Protein AF-A0A945DFR3-F1 (afdb_monomer)

Mean predicted aligned error: 7.98 Å

pLDDT: mean 86.23, std 15.95, range [37.22, 97.62]

Sequence (161 aa):
MIKLVPILLLSMISLFGISNNEYYIQYKGITLGKISDFSTIDKGYLIGKPVGGILGAFITFDNYIIHEAGKKPKIKGDNKEKKDKYLLLSLIRKIQKEQPKHTVFKKDNYEITIECKNSKCTYSRLNTKKQKTYTGYMNFKNNILDVMCDDESHICFKQVQ

Nearest PDB structures (foldseek):
  7znp-assembly1_A  TM=6.691E-01  e=4.775E-01  Alteromonas mediterranea
  1nkg-assembly1_A  TM=7.546E-01  e=1.560E+00  Aspergillus aculeatus
  3rpx-assembly1_A  TM=5.372E-01  e=1.560E+00  Homo sapiens
  4ipb-assembly2_B  TM=4.742E-01  e=4.807E+00  Bacteroides ovatus ATCC 8483
  3rpx-assembly1_B  TM=4.981E-01  e=3.793E+00  Homo sapiens

Radius of gyration: 19.85 Å; Cα contacts (8 Å, |Δi|>4): 293; chains: 1; bounding box: 38×76×51 Å

Solvent-accessible surface area (backbone atoms only — not comparable to full-atom values): 9316 Å² total; per-residue (Å²): 141,80,78,91,77,89,83,70,90,75,78,80,70,74,78,70,72,77,74,73,56,30,26,34,38,23,49,80,83,43,58,61,11,39,22,62,56,71,78,47,39,87,66,31,24,47,64,18,33,60,43,76,64,83,67,22,72,85,60,88,44,63,30,34,34,43,18,37,91,96,29,71,80,94,71,89,76,54,66,46,76,41,72,47,86,77,47,57,60,56,51,52,54,50,44,76,74,60,68,54,58,62,49,75,51,75,56,92,62,28,45,34,41,37,45,35,59,89,54,37,31,41,37,42,37,34,28,72,85,76,75,45,75,43,48,35,39,35,36,42,54,94,89,36,78,39,35,38,40,34,68,81,79,36,40,31,42,32,48,64,130

Secondary structure (DSSP, 8-state):
----------------------EEEEETTEEEEEES-SGGGGGTEEEEBPPSGGGTTT--SSEEEEE-TT------S-EEEEE-TT-HHHHHHHHHHH--SEEEEEETTEEEEEEEETTEEEEEEEETTTTEEEEEEEEEETTEEEEEEETTT-EEEEE--

Foldseek 3Di:
DDDDDDDDDDPPPPPPVPPQFKKFKDFLNQGQFIFSDLVCLVLFKTWGAADDDPSRPPHPWRIEMEGEVPSDDDDDTGYHYDYPPPCPSVVVVVCLVDVDCWDWDDDDQWIKIWHDDDQKIKMWIQRNVVRDIWIWMWGDDPSHTQKTATPVRRIMIHTDD

Structure (mmCIF, N/CA/C/O backbone):
data_AF-A0A945DFR3-F1
#
_entry.id   AF-A0A945DFR3-F1
#
loop_
_atom_site.group_PDB
_atom_site.id
_atom_site.type_symbol
_atom_site.label_atom_id
_atom_site.label_alt_id
_atom_site.label_comp_id
_atom_site.label_asym_id
_atom_site.label_entity_id
_atom_site.label_seq_id
_atom_site.pdbx_PDB_ins_code
_atom_site.Cartn_x
_atom_site.Cartn_y
_atom_site.Cartn_z
_atom_site.occupancy
_atom_site.B_iso_or_equiv
_atom_site.auth_seq_id
_atom_site.auth_comp_id
_atom_site.auth_asym_id
_atom_site.auth_atom_id
_atom_site.pdbx_PDB_model_num
ATOM 1 N N . MET A 1 1 ? 16.912 -58.036 28.443 1.00 46.94 1 MET A N 1
ATOM 2 C CA . MET A 1 1 ? 17.627 -57.262 27.403 1.00 46.94 1 MET A CA 1
ATOM 3 C C . MET A 1 1 ? 16.877 -57.399 26.090 1.00 46.94 1 MET A C 1
ATOM 5 O O . MET A 1 1 ? 17.042 -58.399 25.404 1.00 46.94 1 MET A O 1
ATOM 9 N N . ILE A 1 2 ? 15.991 -56.452 25.780 1.00 43.19 2 ILE A N 1
ATOM 10 C CA . ILE A 1 2 ? 15.197 -56.466 24.547 1.00 43.19 2 ILE A CA 1
ATOM 11 C C . ILE A 1 2 ? 15.394 -55.121 23.846 1.00 43.19 2 ILE A C 1
ATOM 13 O O . ILE A 1 2 ? 15.025 -54.075 24.364 1.00 43.19 2 ILE A O 1
ATOM 17 N N . LYS A 1 3 ? 16.090 -55.240 22.712 1.00 40.00 3 LYS A N 1
ATOM 18 C CA . LYS A 1 3 ? 16.171 -54.421 21.496 1.00 40.00 3 LYS A CA 1
ATOM 19 C C . LYS A 1 3 ? 15.709 -52.957 21.563 1.00 40.00 3 LYS A C 1
ATOM 21 O O . LYS A 1 3 ? 14.526 -52.663 21.691 1.00 40.00 3 LYS A O 1
ATOM 26 N N . LEU A 1 4 ? 16.679 -52.072 21.297 1.00 47.09 4 LEU A N 1
ATOM 27 C CA . LEU A 1 4 ? 16.475 -50.749 20.709 1.00 47.09 4 LEU A CA 1
ATOM 28 C C . LEU A 1 4 ? 15.483 -50.816 19.542 1.00 47.09 4 LEU A C 1
ATOM 30 O O . LEU A 1 4 ? 15.646 -51.621 18.624 1.00 47.09 4 LEU A O 1
ATOM 34 N N . VAL A 1 5 ? 14.526 -49.897 19.549 1.00 48.31 5 VAL A N 1
ATOM 35 C CA . VAL A 1 5 ? 13.718 -49.537 18.388 1.00 48.31 5 VAL A CA 1
ATOM 36 C C . VAL A 1 5 ? 13.954 -48.044 18.135 1.00 48.31 5 VAL A C 1
ATOM 38 O O . VAL A 1 5 ? 13.540 -47.229 18.959 1.00 48.31 5 VAL A O 1
ATOM 41 N N . PRO A 1 6 ? 14.633 -47.651 17.042 1.00 54.56 6 PRO A N 1
ATOM 42 C CA . PRO A 1 6 ? 14.715 -46.260 16.630 1.00 54.56 6 PRO A CA 1
ATOM 43 C C . PRO A 1 6 ? 13.503 -45.967 15.736 1.00 54.56 6 PRO A C 1
ATOM 45 O O . PRO A 1 6 ? 13.484 -46.348 14.568 1.00 54.56 6 PRO A O 1
ATOM 48 N N . ILE A 1 7 ? 12.463 -45.324 16.271 1.00 57.44 7 ILE A N 1
ATOM 49 C CA . ILE A 1 7 ? 11.348 -44.838 15.444 1.00 57.44 7 ILE A CA 1
ATOM 50 C C . ILE A 1 7 ? 11.607 -43.379 15.078 1.00 57.44 7 ILE A C 1
ATOM 52 O O . ILE A 1 7 ? 11.497 -42.476 15.899 1.00 57.44 7 ILE A O 1
ATOM 56 N N . LEU A 1 8 ? 12.009 -43.242 13.815 1.00 45.75 8 LEU A N 1
ATOM 57 C CA . LEU A 1 8 ? 11.744 -42.168 12.862 1.00 45.75 8 LEU A CA 1
ATOM 58 C C . LEU A 1 8 ? 11.608 -40.728 13.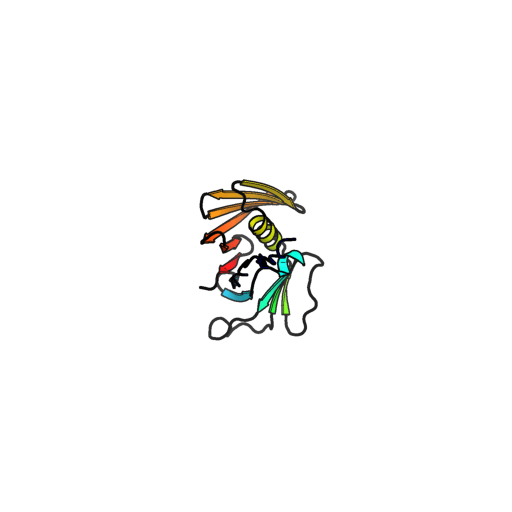385 1.00 45.75 8 LEU A C 1
ATOM 60 O O . LEU A 1 8 ? 10.606 -40.334 13.979 1.00 45.75 8 LEU A O 1
ATOM 64 N N . LEU A 1 9 ? 12.545 -39.900 12.910 1.00 47.78 9 LEU A N 1
ATOM 65 C CA . LEU A 1 9 ? 12.256 -38.554 12.419 1.00 47.78 9 LEU A CA 1
ATOM 66 C C . LEU A 1 9 ? 10.899 -38.518 11.691 1.00 47.78 9 LEU A C 1
ATOM 68 O O . LEU A 1 9 ? 10.757 -39.114 10.625 1.00 47.78 9 LEU A O 1
ATOM 72 N N . LEU A 1 10 ? 9.970 -37.697 12.174 1.00 42.41 10 LEU A N 1
ATOM 73 C CA . LEU A 1 10 ? 9.158 -36.886 11.276 1.00 42.41 10 LEU A CA 1
ATOM 74 C C . LEU A 1 10 ? 9.434 -35.430 11.625 1.00 42.41 10 LEU A C 1
ATOM 76 O O . LEU A 1 10 ? 8.870 -34.842 12.545 1.00 42.41 10 LEU A O 1
ATOM 80 N N . SER A 1 11 ? 10.374 -34.870 10.877 1.00 41.19 11 SER A N 1
ATOM 81 C CA . SER A 1 11 ? 10.503 -33.443 10.674 1.00 41.19 11 SER A CA 1
ATOM 82 C C . SER A 1 11 ? 9.132 -32.866 10.311 1.00 41.19 11 SER A C 1
ATOM 84 O O . SER A 1 11 ? 8.703 -32.958 9.159 1.00 41.19 11 SER A O 1
ATOM 86 N N . MET A 1 12 ? 8.454 -32.231 11.268 1.00 40.84 12 MET A N 1
ATOM 87 C CA . MET A 1 12 ? 7.493 -31.179 10.951 1.00 40.84 12 MET A CA 1
ATOM 88 C C . MET A 1 12 ? 8.285 -29.989 10.401 1.00 40.84 12 MET A C 1
ATOM 90 O O . MET A 1 12 ? 8.453 -28.961 11.050 1.00 40.84 12 MET A O 1
ATOM 94 N N . ILE A 1 13 ? 8.805 -30.149 9.182 1.00 49.50 13 ILE A N 1
ATOM 95 C CA . ILE A 1 13 ? 8.963 -29.022 8.279 1.00 49.50 13 ILE A CA 1
ATOM 96 C C . ILE A 1 13 ? 7.527 -28.599 8.033 1.00 49.50 13 ILE A C 1
ATOM 98 O O . ILE A 1 13 ? 6.789 -29.232 7.279 1.00 49.50 13 ILE A O 1
ATOM 102 N N . SER A 1 14 ? 7.101 -27.587 8.775 1.00 41.09 14 SER A N 1
ATOM 103 C CA . SER A 1 14 ? 5.923 -26.825 8.444 1.00 41.09 14 SER A CA 1
ATOM 104 C C . SER A 1 14 ? 6.117 -26.337 7.013 1.00 41.09 14 SER A C 1
ATOM 106 O O . SER A 1 14 ? 6.815 -25.363 6.740 1.00 41.09 14 SER A O 1
ATOM 108 N N . LEU A 1 15 ? 5.504 -27.066 6.082 1.00 40.53 15 LEU A N 1
ATOM 109 C CA . LEU A 1 15 ? 5.148 -26.605 4.753 1.00 40.53 15 LEU A CA 1
ATOM 110 C C . LEU A 1 15 ? 4.143 -25.457 4.927 1.00 40.53 15 LEU A C 1
ATOM 112 O O . LEU A 1 15 ? 2.983 -25.551 4.537 1.00 40.53 15 LEU A O 1
ATOM 116 N N . PHE A 1 16 ? 4.580 -24.347 5.523 1.00 42.19 16 PHE A N 1
ATOM 117 C CA . PHE A 1 16 ? 4.054 -23.053 5.147 1.00 42.19 16 PHE A CA 1
ATOM 118 C C . PHE A 1 16 ? 4.538 -22.864 3.720 1.00 42.19 16 PHE A C 1
ATOM 120 O O . PHE A 1 16 ? 5.637 -22.369 3.477 1.00 42.19 16 PHE A O 1
ATOM 127 N N . GLY A 1 17 ? 3.741 -23.362 2.773 1.00 37.22 17 GLY A N 1
ATOM 128 C CA . GLY A 1 17 ? 3.846 -22.945 1.393 1.00 37.22 17 GLY A CA 1
ATOM 129 C C . GLY A 1 17 ? 3.802 -21.427 1.412 1.00 37.22 17 GLY A C 1
ATOM 130 O O . GLY A 1 17 ? 2.756 -20.837 1.675 1.00 37.22 17 GLY A O 1
ATOM 131 N N . ILE A 1 18 ? 4.962 -20.804 1.218 1.00 45.44 18 ILE A N 1
ATOM 132 C CA . ILE A 1 18 ? 5.067 -19.386 0.925 1.00 45.44 18 ILE A CA 1
ATOM 133 C C . ILE A 1 18 ? 4.393 -19.261 -0.435 1.00 45.44 18 ILE A C 1
ATOM 135 O O . ILE A 1 18 ? 5.012 -19.462 -1.477 1.00 45.44 18 ILE A O 1
ATOM 139 N N . SER A 1 19 ? 3.077 -19.057 -0.434 1.00 51.34 19 SER A N 1
ATOM 140 C CA . SER A 1 19 ? 2.365 -18.668 -1.636 1.00 51.34 19 SER A CA 1
ATOM 141 C C . SER A 1 19 ? 2.954 -17.317 -2.023 1.00 51.34 19 SER A C 1
ATOM 143 O O . SER A 1 19 ? 2.674 -16.311 -1.361 1.00 51.34 19 SER A O 1
ATOM 145 N N . ASN A 1 20 ? 3.822 -17.311 -3.034 1.00 65.62 20 ASN A N 1
ATOM 146 C CA . ASN A 1 20 ? 4.321 -16.098 -3.667 1.00 65.62 20 ASN A CA 1
ATOM 147 C C . ASN A 1 20 ? 3.139 -15.447 -4.386 1.00 65.62 20 ASN A C 1
ATOM 149 O O . ASN A 1 20 ? 2.915 -15.654 -5.575 1.00 65.62 20 ASN A O 1
ATOM 153 N N . ASN A 1 21 ? 2.324 -14.730 -3.618 1.00 84.75 21 ASN A N 1
ATOM 154 C CA . ASN A 1 21 ? 1.239 -13.935 -4.150 1.00 84.75 21 ASN A CA 1
ATOM 155 C C . ASN A 1 21 ? 1.884 -12.668 -4.686 1.00 84.75 21 ASN A C 1
ATOM 157 O O . ASN A 1 21 ? 2.291 -11.800 -3.918 1.00 84.75 21 ASN A O 1
ATOM 161 N N . GLU A 1 22 ? 2.028 -12.599 -5.998 1.00 93.44 22 GLU A N 1
ATOM 162 C CA . GLU A 1 22 ? 2.501 -11.392 -6.648 1.00 93.44 22 GLU A CA 1
ATOM 163 C C . GLU A 1 22 ? 1.348 -10.391 -6.748 1.00 93.44 22 GLU A C 1
ATOM 165 O O . GLU A 1 22 ? 0.182 -10.778 -6.850 1.00 93.44 22 GLU A O 1
ATOM 170 N N . TYR A 1 23 ? 1.656 -9.095 -6.755 1.00 95.56 23 TYR A N 1
ATOM 171 C CA . TYR A 1 23 ? 0.641 -8.055 -6.916 1.00 95.56 23 TYR A CA 1
ATOM 172 C C . TYR A 1 23 ? 1.095 -6.966 -7.874 1.00 95.56 23 TYR A C 1
ATOM 174 O O . TYR A 1 23 ? 2.263 -6.592 -7.909 1.00 95.56 23 TYR A O 1
ATOM 182 N N . TYR A 1 24 ? 0.155 -6.373 -8.594 1.00 96.00 24 TYR A N 1
ATOM 183 C CA . TYR A 1 24 ? 0.355 -5.106 -9.273 1.00 96.00 24 TYR A CA 1
ATOM 184 C C . TYR A 1 24 ? 0.169 -3.937 -8.310 1.00 96.00 24 TYR A C 1
ATOM 186 O O . TYR A 1 24 ? -0.835 -3.867 -7.603 1.00 96.00 24 TYR A O 1
ATOM 194 N N . ILE A 1 25 ? 1.099 -2.983 -8.346 1.00 95.81 25 ILE A N 1
ATOM 195 C CA . ILE A 1 25 ? 0.887 -1.629 -7.835 1.00 95.81 25 ILE A CA 1
ATOM 196 C C . ILE A 1 25 ? 0.272 -0.816 -8.971 1.00 95.81 25 ILE A C 1
ATOM 198 O O . ILE A 1 25 ? 0.894 -0.640 -10.018 1.00 95.81 25 ILE A O 1
ATOM 202 N N . GLN A 1 26 ? -0.934 -0.300 -8.765 1.00 95.38 26 GLN A N 1
ATOM 203 C CA . GLN A 1 26 ? -1.626 0.556 -9.722 1.00 95.38 26 GLN A CA 1
ATOM 204 C C . GLN A 1 26 ? -1.800 1.961 -9.160 1.00 95.38 26 GLN A C 1
ATOM 206 O O . GLN A 1 26 ? -2.084 2.120 -7.978 1.00 95.38 26 GLN A O 1
ATOM 211 N N . TYR A 1 27 ? -1.690 2.975 -10.014 1.00 93.44 27 TYR A N 1
ATOM 212 C CA . TYR A 1 27 ? -2.065 4.350 -9.701 1.00 93.44 27 TYR A CA 1
ATOM 213 C C . TYR A 1 27 ? -3.075 4.840 -10.729 1.00 93.44 27 TYR A C 1
ATOM 215 O O . TYR A 1 27 ? -2.781 4.850 -11.923 1.00 93.44 27 TYR A O 1
ATOM 223 N N . LYS A 1 28 ? -4.274 5.226 -10.274 1.00 92.81 28 LYS A N 1
ATOM 224 C CA . LYS A 1 28 ? -5.389 5.623 -11.159 1.00 92.81 28 LYS A CA 1
ATOM 225 C C . LYS A 1 28 ? -5.652 4.605 -12.286 1.00 92.81 28 LYS A C 1
ATOM 227 O O . LYS A 1 28 ? -5.904 4.975 -13.426 1.00 92.81 28 LYS A O 1
ATOM 232 N N . GLY A 1 29 ? -5.544 3.314 -11.968 1.00 89.75 29 GLY A N 1
ATOM 233 C CA . GLY A 1 29 ? -5.737 2.211 -12.918 1.00 89.75 29 GLY A CA 1
ATOM 234 C C . GLY A 1 29 ? -4.523 1.861 -13.787 1.00 89.75 29 GLY A C 1
ATOM 235 O O . GLY A 1 29 ? -4.529 0.804 -14.408 1.00 89.75 29 GLY A O 1
ATOM 236 N N . ILE A 1 30 ? -3.463 2.673 -13.793 1.00 90.25 30 ILE A N 1
ATOM 237 C CA . ILE A 1 30 ? -2.230 2.390 -14.540 1.00 90.25 30 ILE A CA 1
ATOM 238 C C . ILE A 1 30 ? -1.318 1.512 -13.686 1.00 90.25 30 ILE A C 1
ATOM 240 O O . ILE A 1 30 ? -0.991 1.882 -12.557 1.00 90.25 30 ILE A O 1
ATOM 244 N N . THR A 1 31 ? -0.882 0.370 -14.216 1.00 93.94 31 THR A N 1
ATOM 245 C CA . THR A 1 31 ? 0.092 -0.501 -13.545 1.00 93.94 31 THR A CA 1
ATOM 246 C C . THR A 1 31 ? 1.470 0.155 -13.546 1.00 93.94 31 THR A C 1
ATOM 248 O O . THR A 1 31 ? 2.059 0.391 -14.593 1.00 93.94 31 THR A O 1
ATOM 251 N N . LEU A 1 32 ? 1.986 0.445 -12.353 1.00 93.00 32 LEU A N 1
ATOM 252 C CA . LEU A 1 32 ? 3.305 1.045 -12.145 1.00 93.00 32 LEU A CA 1
ATOM 253 C C . LEU A 1 32 ? 4.394 0.000 -11.919 1.00 93.00 32 LEU A C 1
ATOM 255 O O . LEU A 1 32 ? 5.571 0.278 -12.118 1.00 93.00 32 LEU A O 1
ATOM 259 N N . GLY A 1 33 ? 4.010 -1.192 -11.475 1.00 94.00 33 GLY A N 1
ATOM 260 C CA . GLY A 1 33 ? 4.938 -2.289 -11.279 1.00 94.00 33 GLY A CA 1
ATOM 261 C C . GLY A 1 33 ? 4.289 -3.497 -10.625 1.00 94.00 33 GLY A C 1
ATOM 262 O O . GLY A 1 33 ? 3.113 -3.479 -10.266 1.00 94.00 33 GLY A O 1
ATOM 263 N N . LYS A 1 34 ? 5.088 -4.543 -10.469 1.00 95.06 34 LYS A N 1
ATOM 264 C CA . LYS A 1 34 ? 4.762 -5.829 -9.876 1.00 95.06 34 LYS A CA 1
ATOM 265 C C . LYS A 1 34 ? 5.618 -6.034 -8.629 1.00 95.06 34 LYS A C 1
ATOM 267 O O . LYS A 1 34 ? 6.842 -5.923 -8.695 1.00 95.06 34 LYS A O 1
ATOM 272 N N . ILE A 1 35 ? 4.980 -6.300 -7.498 1.00 94.62 35 ILE A N 1
ATOM 273 C CA . ILE A 1 35 ? 5.621 -6.730 -6.254 1.00 94.62 35 ILE A CA 1
ATOM 274 C C . ILE A 1 35 ? 5.556 -8.254 -6.179 1.00 94.62 35 ILE A C 1
ATOM 276 O O . ILE A 1 35 ? 4.527 -8.843 -6.504 1.00 94.62 35 ILE A O 1
ATOM 280 N N . SER A 1 36 ? 6.652 -8.893 -5.773 1.00 90.31 36 SER A N 1
ATOM 281 C CA . SER A 1 36 ? 6.695 -10.353 -5.622 1.00 90.31 36 SER A CA 1
ATOM 282 C C . SER A 1 36 ? 5.901 -10.831 -4.407 1.00 90.31 36 SER A C 1
ATOM 284 O O . SER A 1 36 ? 5.286 -11.887 -4.454 1.00 90.31 36 SER A O 1
ATOM 286 N N . ASP A 1 37 ? 5.917 -10.036 -3.336 1.00 88.81 37 ASP A N 1
ATOM 287 C CA . ASP A 1 37 ? 5.181 -10.242 -2.094 1.00 88.81 37 ASP A CA 1
ATOM 288 C C . ASP A 1 37 ? 5.178 -8.932 -1.270 1.00 88.81 37 ASP A C 1
ATOM 290 O O . ASP A 1 37 ? 5.623 -7.877 -1.735 1.00 88.81 37 ASP A O 1
ATOM 294 N N . PHE A 1 38 ? 4.685 -8.998 -0.030 1.00 92.12 38 PHE A N 1
ATOM 295 C CA . PHE A 1 38 ? 4.680 -7.882 0.922 1.00 92.12 38 PHE A CA 1
ATOM 296 C C . PHE A 1 38 ? 5.800 -7.947 1.982 1.00 92.12 38 PHE A C 1
ATOM 298 O O . PHE A 1 38 ? 5.770 -7.201 2.960 1.00 92.12 38 PHE A O 1
ATOM 305 N N . SER A 1 39 ? 6.813 -8.801 1.810 1.00 90.19 39 SER A N 1
ATOM 306 C CA . SER A 1 39 ? 7.850 -9.081 2.822 1.00 90.19 39 SER A CA 1
ATOM 307 C C . SER A 1 39 ? 8.679 -7.858 3.227 1.00 90.19 39 SER A C 1
ATOM 309 O O . SER A 1 39 ? 9.169 -7.762 4.353 1.00 90.19 39 SER A O 1
ATOM 311 N N . THR A 1 40 ? 8.844 -6.882 2.332 1.00 92.81 40 THR A N 1
ATOM 312 C CA . THR A 1 40 ? 9.631 -5.681 2.627 1.00 92.81 40 THR A CA 1
ATOM 313 C C . THR A 1 40 ? 8.870 -4.656 3.462 1.00 92.81 40 THR A C 1
ATOM 315 O O . THR A 1 40 ? 9.497 -3.725 3.978 1.00 92.81 40 THR A O 1
ATOM 318 N N . ILE A 1 41 ? 7.552 -4.826 3.655 1.00 93.12 41 ILE A N 1
ATOM 319 C CA . ILE A 1 41 ? 6.740 -3.894 4.442 1.00 93.12 41 ILE A CA 1
ATOM 320 C C . ILE A 1 41 ? 7.315 -3.733 5.839 1.00 93.12 41 ILE A C 1
ATOM 322 O O . ILE A 1 41 ? 7.372 -2.607 6.317 1.00 93.12 41 ILE A O 1
ATOM 326 N N . ASP A 1 42 ? 7.805 -4.791 6.485 1.00 90.31 42 ASP A N 1
ATOM 327 C CA . ASP A 1 42 ? 8.384 -4.711 7.836 1.00 90.31 42 ASP A CA 1
ATOM 328 C C . ASP A 1 42 ? 9.662 -3.869 7.909 1.00 90.31 42 ASP A C 1
ATOM 330 O O . ASP A 1 42 ? 9.982 -3.301 8.952 1.00 90.31 42 ASP A O 1
ATOM 334 N N . LYS A 1 43 ? 10.344 -3.687 6.775 1.00 94.31 43 LYS A N 1
ATOM 335 C CA . LYS A 1 43 ? 11.480 -2.764 6.634 1.00 94.31 43 LYS A CA 1
ATOM 336 C C . LYS A 1 43 ? 11.037 -1.322 6.350 1.00 94.31 43 LYS A C 1
ATOM 338 O O . LYS A 1 43 ? 11.874 -0.422 6.307 1.00 94.31 43 LYS A O 1
AT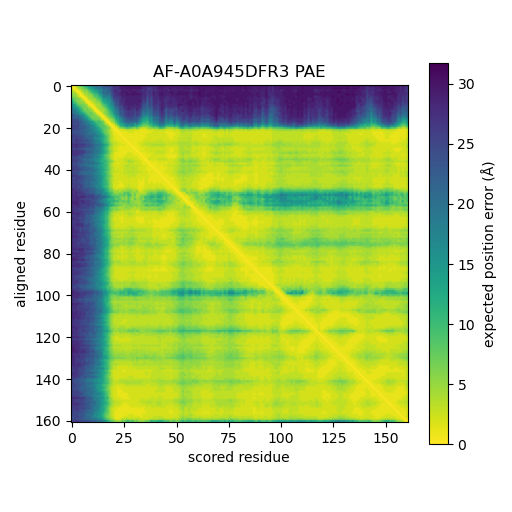OM 343 N N . GLY A 1 44 ? 9.734 -1.096 6.184 1.00 94.88 44 GLY A N 1
ATOM 344 C CA . GLY A 1 44 ? 9.118 0.206 5.941 1.00 94.88 44 GLY A CA 1
ATOM 345 C C . GLY A 1 44 ? 9.064 0.607 4.469 1.00 94.88 44 GLY A C 1
ATOM 346 O O . GLY A 1 44 ? 8.964 1.799 4.187 1.00 94.88 44 GLY A O 1
ATOM 347 N N . TYR A 1 45 ? 9.150 -0.336 3.524 1.00 96.44 45 TYR A N 1
ATOM 348 C CA . TYR A 1 45 ? 9.043 -0.031 2.093 1.00 96.44 45 TYR A CA 1
ATOM 349 C C . TYR A 1 45 ? 8.456 -1.183 1.262 1.00 96.44 45 TYR A C 1
ATOM 351 O O . TYR A 1 45 ? 8.412 -2.327 1.700 1.00 96.44 45 TYR A O 1
ATOM 359 N N . LEU A 1 46 ? 8.035 -0.886 0.034 1.00 96.25 46 LEU A N 1
ATOM 360 C CA . LEU A 1 46 ? 7.651 -1.831 -1.017 1.00 96.25 46 LEU A CA 1
ATOM 361 C C . LEU A 1 46 ? 8.324 -1.450 -2.329 1.00 96.25 46 LEU A C 1
ATOM 363 O O . LEU A 1 46 ? 8.447 -0.263 -2.629 1.00 96.25 46 LEU A O 1
ATOM 367 N N . ILE A 1 47 ? 8.727 -2.455 -3.107 1.00 95.38 47 ILE A N 1
ATOM 368 C CA . ILE A 1 47 ? 9.413 -2.282 -4.393 1.00 95.38 47 ILE A CA 1
ATOM 369 C C . ILE A 1 47 ? 8.615 -2.996 -5.481 1.00 95.38 47 ILE A C 1
ATOM 371 O O . ILE A 1 47 ? 8.627 -4.223 -5.552 1.00 95.38 47 ILE A O 1
ATOM 375 N N . GLY A 1 48 ? 7.945 -2.232 -6.339 1.00 95.31 48 GLY A N 1
ATOM 376 C CA . GLY A 1 48 ? 7.340 -2.739 -7.564 1.00 95.31 48 GLY A CA 1
ATOM 377 C C . GLY A 1 48 ? 8.327 -2.665 -8.723 1.00 95.31 48 GLY A C 1
ATOM 378 O O . GLY A 1 48 ? 8.815 -1.585 -9.044 1.00 95.31 48 GLY A O 1
ATOM 379 N N . LYS A 1 49 ? 8.601 -3.794 -9.372 1.00 94.19 49 LYS A N 1
ATOM 380 C CA . LYS A 1 49 ? 9.404 -3.844 -10.600 1.00 94.19 49 LYS A CA 1
ATOM 381 C C . LYS A 1 49 ? 8.531 -3.589 -11.829 1.00 94.19 49 LYS A C 1
ATOM 383 O O . LYS A 1 49 ? 7.370 -3.994 -11.809 1.00 94.19 49 LYS A O 1
ATOM 388 N N . PRO A 1 50 ? 9.038 -2.975 -12.903 1.00 90.69 50 PRO A N 1
ATOM 389 C CA . PRO A 1 50 ? 8.302 -2.825 -14.148 1.00 90.69 50 PRO A CA 1
ATOM 390 C C . PRO A 1 50 ? 7.718 -4.153 -14.630 1.00 90.69 50 PRO A C 1
ATOM 392 O O . PRO A 1 50 ? 8.337 -5.213 -14.528 1.00 90.69 50 PRO A O 1
ATOM 395 N N . VAL A 1 51 ? 6.496 -4.084 -15.141 1.00 87.94 51 VAL A N 1
ATOM 396 C CA . VAL A 1 51 ? 5.837 -5.205 -15.811 1.00 87.94 51 VAL A CA 1
ATOM 397 C C . VAL A 1 51 ? 6.300 -5.266 -17.263 1.00 87.94 51 VAL A C 1
ATOM 399 O O . VAL A 1 51 ? 6.482 -4.234 -17.892 1.00 87.94 51 VAL A O 1
ATOM 402 N N . GLY A 1 52 ? 6.505 -6.463 -17.809 1.00 80.38 52 GLY A N 1
ATOM 403 C CA . GLY A 1 52 ? 6.842 -6.618 -19.226 1.00 80.38 52 GLY A CA 1
ATOM 404 C C . GLY A 1 52 ? 5.661 -6.317 -20.159 1.00 80.38 52 GLY A C 1
ATOM 405 O O . GLY A 1 52 ? 4.503 -6.261 -19.737 1.00 80.38 52 GLY A O 1
ATOM 406 N N . GLY A 1 53 ? 5.955 -6.175 -21.452 1.00 79.12 53 GLY A N 1
ATOM 407 C CA . GLY A 1 53 ? 4.946 -6.009 -22.501 1.00 79.12 53 GLY A CA 1
ATOM 408 C C . GLY A 1 53 ? 4.225 -4.657 -22.466 1.00 79.12 53 GLY A C 1
ATOM 409 O O . GLY A 1 53 ? 4.749 -3.662 -21.968 1.00 79.12 53 GLY A O 1
ATOM 410 N N . ILE A 1 54 ? 3.001 -4.616 -23.004 1.00 76.06 54 ILE A N 1
ATOM 411 C CA . ILE A 1 54 ? 2.236 -3.368 -23.175 1.00 76.06 54 ILE A CA 1
ATOM 412 C C . ILE A 1 54 ? 1.919 -2.660 -21.850 1.00 76.06 54 ILE A C 1
ATOM 414 O O . ILE A 1 54 ? 1.824 -1.437 -21.811 1.00 76.06 54 ILE A O 1
ATOM 418 N N . LEU A 1 55 ? 1.816 -3.417 -20.752 1.00 72.38 55 LEU A N 1
ATOM 419 C CA . LEU A 1 55 ? 1.540 -2.875 -19.420 1.00 72.38 55 LEU A CA 1
ATOM 420 C C . LEU A 1 55 ? 2.704 -2.043 -18.862 1.00 72.38 55 LEU A C 1
ATOM 422 O O . LEU A 1 55 ? 2.475 -1.218 -17.983 1.00 72.38 55 LEU A O 1
ATOM 426 N N . GLY A 1 56 ? 3.928 -2.251 -19.356 1.00 74.44 56 GLY A N 1
ATOM 427 C CA . GLY A 1 56 ? 5.118 -1.504 -18.940 1.00 74.44 56 GLY A CA 1
ATOM 428 C C . GLY A 1 56 ? 5.730 -0.624 -20.018 1.00 74.44 56 GLY A C 1
ATOM 429 O O . GLY A 1 56 ? 6.737 0.019 -19.748 1.00 74.44 56 GLY A O 1
ATOM 430 N N . ALA A 1 57 ? 5.136 -0.548 -21.212 1.00 78.06 57 ALA A N 1
ATOM 431 C CA . ALA A 1 57 ? 5.704 0.184 -22.348 1.00 78.06 57 ALA A CA 1
ATOM 432 C C . ALA A 1 57 ? 5.946 1.685 -22.075 1.00 78.06 57 ALA A C 1
ATOM 434 O O . ALA A 1 57 ? 6.756 2.311 -22.749 1.00 78.06 57 ALA A O 1
ATOM 435 N N . PHE A 1 58 ? 5.270 2.255 -21.073 1.00 80.75 58 PHE A N 1
ATOM 436 C CA . PHE A 1 58 ? 5.387 3.665 -20.677 1.00 80.75 58 PHE A CA 1
ATOM 437 C C . PHE A 1 58 ? 6.127 3.870 -19.347 1.00 80.75 58 PHE A C 1
ATOM 439 O O . PHE A 1 58 ? 6.157 4.980 -18.814 1.00 80.75 58 PHE A O 1
ATOM 446 N N . ILE A 1 59 ? 6.695 2.805 -18.779 1.00 85.81 59 ILE A N 1
ATOM 447 C CA . ILE A 1 59 ? 7.417 2.843 -17.511 1.00 85.81 59 ILE A CA 1
ATOM 448 C C . ILE A 1 59 ? 8.911 2.979 -17.803 1.00 85.81 59 ILE A C 1
ATOM 450 O O . ILE A 1 59 ? 9.539 2.054 -18.301 1.00 85.81 59 ILE A O 1
ATOM 454 N N . THR A 1 60 ? 9.477 4.145 -17.491 1.00 88.12 60 THR A N 1
ATOM 455 C CA . THR A 1 60 ? 10.891 4.464 -17.767 1.00 88.12 60 THR A CA 1
ATOM 456 C C . THR A 1 60 ? 11.826 4.207 -16.588 1.00 88.12 60 THR A C 1
ATOM 458 O O . THR A 1 60 ? 13.030 4.369 -16.730 1.00 88.12 60 THR A O 1
ATOM 461 N N . PHE A 1 61 ? 11.281 3.868 -15.421 1.00 91.62 61 PHE A N 1
ATOM 462 C CA . PHE A 1 61 ? 12.040 3.669 -14.189 1.00 91.62 61 PHE A CA 1
ATOM 463 C C . PHE A 1 61 ? 12.282 2.180 -13.927 1.00 91.62 61 PHE A C 1
ATOM 465 O O . PHE A 1 61 ? 11.439 1.343 -14.238 1.00 91.62 61 PHE A O 1
ATOM 472 N N . ASP A 1 62 ? 13.392 1.863 -13.271 1.00 91.94 62 ASP A N 1
ATOM 473 C CA . ASP A 1 62 ? 13.798 0.509 -12.891 1.00 91.94 62 ASP A CA 1
ATOM 474 C C . ASP A 1 62 ? 12.956 -0.054 -11.745 1.00 91.94 62 ASP A C 1
ATOM 476 O O . ASP A 1 62 ? 12.734 -1.261 -11.668 1.00 91.94 62 ASP A O 1
ATOM 480 N N . ASN A 1 63 ? 12.497 0.803 -10.825 1.00 94.75 63 ASN A N 1
ATOM 481 C CA . ASN A 1 63 ? 11.614 0.405 -9.729 1.00 94.75 63 ASN A CA 1
ATOM 482 C C . ASN A 1 63 ? 10.646 1.525 -9.334 1.00 94.75 63 ASN A C 1
ATOM 484 O O . ASN A 1 63 ? 11.003 2.704 -9.320 1.00 94.75 63 ASN A O 1
ATOM 488 N N . TYR A 1 64 ? 9.443 1.137 -8.914 1.00 95.62 64 TYR A N 1
ATOM 489 C CA . TYR A 1 64 ? 8.509 1.983 -8.182 1.00 95.62 64 TYR A CA 1
ATOM 490 C C . TYR A 1 64 ? 8.570 1.664 -6.687 1.00 95.62 64 TYR A C 1
ATOM 492 O O . TYR A 1 64 ? 8.255 0.550 -6.271 1.00 95.62 64 TYR A O 1
ATOM 500 N N . ILE A 1 65 ? 8.956 2.633 -5.862 1.00 96.12 65 ILE A N 1
ATOM 501 C CA . ILE A 1 65 ? 9.224 2.423 -4.438 1.00 96.12 65 ILE A CA 1
ATOM 502 C C . ILE A 1 65 ? 8.234 3.220 -3.595 1.00 96.12 65 ILE A C 1
ATOM 504 O O . ILE A 1 65 ? 8.249 4.451 -3.610 1.00 96.12 65 ILE A O 1
ATOM 508 N N . ILE A 1 66 ? 7.422 2.527 -2.795 1.00 96.94 66 ILE A N 1
ATOM 509 C CA . ILE A 1 66 ? 6.607 3.146 -1.741 1.00 96.94 66 ILE A CA 1
ATOM 510 C C . ILE A 1 66 ? 7.353 2.986 -0.418 1.00 96.94 66 ILE A C 1
ATOM 512 O O . ILE A 1 66 ? 7.757 1.875 -0.094 1.00 96.94 66 ILE A O 1
ATOM 516 N N . HIS A 1 67 ? 7.549 4.052 0.360 1.00 97.12 67 HIS A N 1
ATOM 517 C CA . HIS A 1 67 ? 8.318 3.953 1.609 1.00 97.12 67 HIS A CA 1
ATOM 518 C C . HIS A 1 67 ? 7.807 4.854 2.740 1.00 97.12 67 HIS A C 1
ATOM 520 O O . HIS A 1 67 ? 7.375 5.988 2.520 1.00 97.12 67 HIS A O 1
ATOM 526 N N . GLU A 1 68 ? 7.921 4.379 3.980 1.00 95.56 68 GLU A N 1
ATOM 527 C CA . GLU A 1 68 ? 7.702 5.172 5.189 1.00 95.56 68 GLU A CA 1
ATOM 528 C C . GLU A 1 68 ? 8.755 6.297 5.306 1.00 95.56 68 GLU A C 1
ATOM 530 O O . GLU A 1 68 ? 9.818 6.297 4.664 1.00 95.56 68 GLU A O 1
ATOM 535 N N . ALA A 1 69 ? 8.466 7.304 6.135 1.00 92.31 69 ALA A N 1
ATOM 536 C CA . ALA A 1 69 ? 9.402 8.392 6.402 1.00 92.31 69 ALA A CA 1
ATOM 537 C C . ALA A 1 69 ? 10.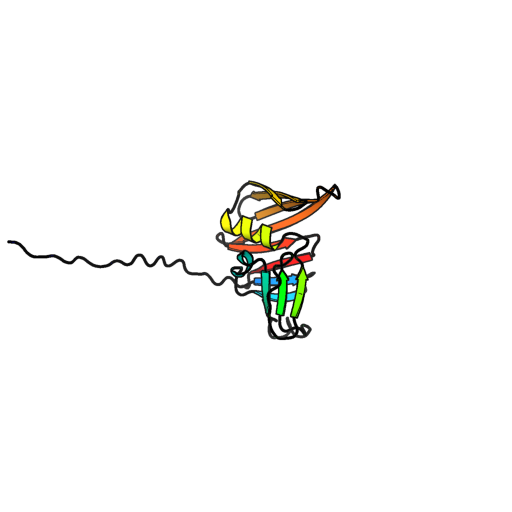723 7.848 6.981 1.00 92.31 69 ALA A C 1
ATOM 539 O O . ALA A 1 69 ? 10.715 7.116 7.964 1.00 92.31 69 ALA A O 1
ATOM 540 N N . GLY A 1 70 ? 11.858 8.196 6.366 1.00 92.88 70 GLY A N 1
ATOM 541 C CA . GLY A 1 70 ? 13.180 7.736 6.813 1.00 92.88 70 GLY A CA 1
ATOM 542 C C . GLY A 1 70 ? 13.496 6.262 6.521 1.00 92.88 70 GLY A C 1
ATOM 543 O O . GLY A 1 70 ? 14.561 5.793 6.905 1.00 92.88 70 GLY A O 1
ATOM 544 N N . LYS A 1 71 ? 12.613 5.529 5.827 1.00 95.38 71 LYS A N 1
ATOM 545 C CA . LYS A 1 71 ? 12.780 4.099 5.493 1.00 95.38 71 LYS A CA 1
ATOM 546 C C . LYS A 1 71 ? 13.043 3.842 4.007 1.00 95.38 71 LYS A C 1
ATOM 548 O O . LYS A 1 71 ? 12.838 2.739 3.513 1.00 95.38 71 LYS A O 1
ATOM 553 N N . LYS A 1 72 ? 13.495 4.867 3.279 1.00 93.56 72 LYS A N 1
ATOM 554 C CA . LYS A 1 72 ? 13.851 4.753 1.861 1.00 93.56 72 LYS A CA 1
ATOM 555 C C . LYS A 1 72 ? 15.003 3.742 1.687 1.00 93.56 72 LYS A C 1
ATOM 557 O O . LYS A 1 72 ? 16.067 3.958 2.274 1.00 93.56 72 LYS A O 1
ATOM 562 N N . PRO A 1 73 ? 14.839 2.679 0.881 1.00 93.94 73 PRO A N 1
ATOM 563 C CA . PRO A 1 73 ? 15.927 1.757 0.583 1.00 93.94 73 PRO A CA 1
ATOM 564 C C . PRO A 1 73 ? 16.949 2.394 -0.372 1.00 93.94 73 PRO A C 1
ATOM 566 O O . PRO A 1 73 ? 16.609 3.242 -1.196 1.00 93.94 73 PRO A O 1
ATOM 569 N N . LYS A 1 74 ? 18.212 1.965 -0.279 1.00 92.75 74 LYS A N 1
ATOM 570 C CA . LYS A 1 74 ? 19.259 2.324 -1.246 1.00 92.75 74 LYS A CA 1
ATOM 571 C C . LYS A 1 74 ? 19.279 1.277 -2.359 1.00 92.75 74 LYS A C 1
ATOM 573 O O . LYS A 1 74 ? 19.775 0.174 -2.145 1.00 92.75 74 LYS A O 1
ATOM 578 N N . ILE A 1 75 ? 18.734 1.620 -3.520 1.00 92.31 75 ILE A N 1
ATOM 579 C CA . ILE A 1 75 ? 18.681 0.759 -4.709 1.00 92.31 75 ILE A CA 1
ATOM 580 C C . ILE A 1 75 ? 19.382 1.501 -5.848 1.00 92.31 75 ILE A C 1
ATOM 582 O O . ILE A 1 75 ? 19.249 2.718 -5.964 1.00 92.31 75 ILE A O 1
ATOM 586 N N . LYS A 1 76 ? 20.186 0.789 -6.643 1.00 91.88 76 LYS A N 1
ATOM 587 C CA . LYS A 1 76 ? 20.833 1.358 -7.836 1.00 91.88 76 LYS A CA 1
ATOM 588 C C . LYS A 1 76 ? 19.803 1.535 -8.962 1.00 91.88 76 LYS A C 1
ATOM 590 O O . LYS A 1 76 ? 18.774 0.867 -8.944 1.00 91.88 76 LYS A O 1
ATOM 595 N N . GLY A 1 77 ? 20.102 2.397 -9.931 1.00 92.38 77 GLY A N 1
ATOM 596 C CA . GLY A 1 77 ? 19.242 2.628 -11.096 1.00 92.38 77 GLY A CA 1
ATOM 597 C C . GLY A 1 77 ? 18.306 3.830 -10.958 1.00 92.38 77 GLY A C 1
ATOM 598 O O . GLY A 1 77 ? 18.342 4.544 -9.949 1.00 92.38 77 GLY A O 1
ATOM 599 N N . ASP A 1 78 ? 17.492 4.054 -11.986 1.00 93.31 78 ASP A N 1
ATOM 600 C CA . ASP A 1 78 ? 16.482 5.112 -12.014 1.00 93.31 78 ASP A CA 1
ATOM 601 C C . ASP A 1 78 ? 15.228 4.651 -11.267 1.00 93.31 78 ASP A C 1
ATOM 603 O O . ASP A 1 78 ? 14.486 3.786 -11.721 1.00 93.31 78 ASP A O 1
ATOM 607 N N . ASN A 1 79 ? 14.991 5.197 -10.077 1.00 95.19 79 ASN A N 1
ATOM 608 C CA . ASN A 1 79 ? 13.928 4.733 -9.193 1.00 95.19 79 ASN A CA 1
ATOM 609 C C . ASN A 1 79 ? 12.860 5.811 -9.012 1.00 95.19 79 ASN A C 1
ATOM 611 O O . ASN A 1 79 ? 13.139 6.928 -8.570 1.00 95.19 79 ASN A O 1
ATOM 615 N N . LYS A 1 80 ? 11.596 5.454 -9.263 1.00 94.69 80 LYS A N 1
ATOM 616 C CA . LYS A 1 80 ? 10.457 6.316 -8.959 1.00 94.69 80 LYS A CA 1
ATOM 617 C C . LYS A 1 80 ? 10.008 6.099 -7.525 1.00 94.69 80 LYS A C 1
ATOM 619 O O . LYS A 1 80 ? 9.500 5.044 -7.164 1.00 94.69 80 LYS A O 1
ATOM 624 N N . GLU A 1 81 ? 10.130 7.133 -6.708 1.00 94.38 81 GLU A N 1
ATOM 625 C CA . GLU A 1 81 ? 9.859 7.040 -5.274 1.00 94.38 81 GLU A CA 1
ATOM 626 C C . GLU A 1 81 ? 8.574 7.764 -4.874 1.00 94.38 81 GLU A C 1
ATOM 628 O O . GLU A 1 81 ? 8.260 8.857 -5.360 1.00 94.38 81 GLU A O 1
ATOM 633 N N . LYS A 1 82 ? 7.842 7.176 -3.927 1.00 94.81 82 LYS A N 1
ATOM 634 C CA . LYS A 1 82 ? 6.678 7.782 -3.290 1.00 94.81 82 LYS A CA 1
ATOM 635 C C . LYS A 1 82 ? 6.696 7.532 -1.787 1.00 94.81 82 LYS A C 1
ATOM 637 O O . LYS A 1 82 ? 6.583 6.409 -1.306 1.00 94.81 82 LYS A O 1
ATOM 642 N N . LYS A 1 83 ? 6.753 8.620 -1.022 1.00 95.81 83 LYS A N 1
ATOM 643 C CA . LYS A 1 83 ? 6.563 8.566 0.429 1.00 95.81 83 LYS A CA 1
ATOM 644 C C . LYS A 1 83 ? 5.135 8.119 0.758 1.00 95.81 83 LYS A C 1
ATOM 646 O O . LYS A 1 83 ? 4.175 8.701 0.243 1.00 95.81 83 LYS A O 1
ATOM 651 N N . ASP A 1 84 ? 4.999 7.164 1.669 1.00 94.19 84 ASP A N 1
ATOM 652 C CA . ASP A 1 84 ? 3.726 6.645 2.165 1.00 94.19 84 ASP A CA 1
ATOM 653 C C . ASP A 1 84 ? 3.057 7.628 3.139 1.00 94.19 84 ASP A C 1
ATOM 655 O O . ASP A 1 84 ? 3.036 7.453 4.355 1.00 94.19 84 ASP A O 1
ATOM 659 N N . LYS A 1 85 ? 2.529 8.729 2.597 1.00 91.00 85 LYS A N 1
ATOM 660 C CA . LYS A 1 85 ? 1.805 9.751 3.376 1.00 91.00 85 LYS A CA 1
ATOM 661 C C . LYS A 1 85 ? 0.449 9.261 3.897 1.00 91.00 85 LYS A C 1
ATOM 663 O O . LYS A 1 85 ? -0.143 9.923 4.749 1.00 91.00 85 LYS A O 1
ATOM 668 N N . TYR A 1 86 ? -0.033 8.147 3.353 1.00 89.62 86 TYR A N 1
ATOM 669 C CA . TYR A 1 86 ? -1.363 7.602 3.583 1.00 89.62 86 TYR A CA 1
ATOM 670 C C . TYR A 1 86 ? -1.313 6.282 4.353 1.00 89.62 86 TYR A C 1
ATOM 672 O O . TYR A 1 86 ? -2.324 5.612 4.452 1.00 89.62 86 TYR A O 1
ATOM 680 N N . LEU A 1 87 ? -0.177 5.910 4.948 1.00 92.50 87 LEU A N 1
ATOM 681 C CA . LEU A 1 87 ? -0.066 4.733 5.815 1.00 92.50 87 LEU A CA 1
ATOM 682 C C . LEU A 1 87 ? -0.515 3.416 5.150 1.00 92.50 87 LEU A C 1
ATOM 684 O O . LEU A 1 87 ? -0.960 2.497 5.842 1.00 92.50 87 LEU A O 1
ATOM 688 N N . LEU A 1 88 ? -0.394 3.306 3.824 1.00 94.44 88 LEU A N 1
ATOM 689 C CA . LEU A 1 88 ? -0.772 2.113 3.065 1.00 94.44 88 LEU A CA 1
ATOM 690 C C . LEU A 1 88 ? 0.005 0.890 3.554 1.00 94.44 88 LEU A C 1
ATOM 692 O O . LEU A 1 88 ? -0.578 -0.161 3.805 1.00 94.44 88 LEU A O 1
ATOM 696 N N . LEU A 1 89 ? 1.312 1.049 3.783 1.00 94.62 89 LEU A N 1
ATOM 697 C CA . LEU A 1 89 ? 2.175 -0.037 4.252 1.00 94.62 89 LEU A CA 1
ATOM 698 C C . LEU A 1 89 ? 1.766 -0.509 5.651 1.00 94.62 89 LEU A C 1
ATOM 700 O O . LEU A 1 89 ? 1.810 -1.695 5.964 1.00 94.62 89 LEU A O 1
ATOM 704 N N . SER A 1 90 ? 1.321 0.425 6.491 1.00 91.38 90 SER A N 1
ATOM 705 C CA . SER A 1 90 ? 0.886 0.125 7.859 1.00 91.38 90 SER A CA 1
ATOM 706 C C . SER A 1 90 ? -0.432 -0.630 7.884 1.00 91.38 90 SER A C 1
ATOM 708 O O . SER A 1 90 ? -0.589 -1.554 8.677 1.00 91.38 90 SER A O 1
ATOM 710 N N . LEU A 1 91 ? -1.363 -0.235 7.014 1.00 92.00 91 LEU A N 1
ATOM 711 C CA . LEU A 1 91 ? -2.645 -0.905 6.846 1.00 92.00 91 LEU A CA 1
ATOM 712 C C . LEU A 1 91 ? -2.455 -2.351 6.388 1.00 92.00 91 LEU A C 1
ATOM 714 O O . LEU A 1 91 ? -2.990 -3.257 7.024 1.00 92.00 91 LEU A O 1
ATOM 718 N N . ILE A 1 92 ? -1.642 -2.570 5.348 1.00 92.00 92 ILE A N 1
ATOM 719 C CA . ILE A 1 92 ? -1.346 -3.918 4.847 1.00 92.00 92 ILE A CA 1
ATOM 720 C C . ILE A 1 92 ? -0.704 -4.758 5.953 1.00 92.00 92 ILE A C 1
ATOM 722 O O . ILE A 1 92 ? -1.202 -5.842 6.246 1.00 92.00 92 ILE A O 1
ATOM 726 N N . ARG A 1 93 ? 0.324 -4.235 6.644 1.00 89.38 93 ARG A N 1
ATOM 727 C CA . ARG A 1 93 ? 0.981 -4.943 7.760 1.00 89.38 93 ARG A CA 1
ATOM 728 C C . ARG A 1 93 ? -0.021 -5.375 8.832 1.00 89.38 93 ARG A C 1
ATOM 730 O O . ARG A 1 93 ? 0.006 -6.515 9.288 1.00 89.38 93 ARG A O 1
ATOM 737 N N . LYS A 1 94 ? -0.896 -4.454 9.250 1.00 89.06 94 LYS A N 1
ATOM 738 C CA . LYS A 1 94 ? -1.887 -4.688 10.310 1.00 89.06 94 LYS A CA 1
ATOM 739 C C . LYS A 1 94 ? -2.845 -5.813 9.926 1.00 89.06 94 LYS A C 1
ATOM 741 O O . LYS A 1 94 ? -3.073 -6.730 10.706 1.00 89.06 94 LYS A O 1
ATOM 746 N N . ILE A 1 95 ? -3.361 -5.760 8.706 1.00 85.50 95 ILE A N 1
ATOM 747 C CA . ILE A 1 95 ? -4.352 -6.709 8.205 1.00 85.50 95 ILE A CA 1
ATOM 748 C C . ILE A 1 95 ? -3.746 -8.083 7.933 1.00 85.50 95 ILE A C 1
ATOM 750 O O . ILE A 1 95 ? -4.364 -9.085 8.281 1.00 85.50 95 ILE A O 1
ATOM 754 N N . GLN A 1 96 ? -2.534 -8.145 7.377 1.00 81.88 96 GLN A N 1
ATOM 755 C CA . GLN A 1 96 ? -1.838 -9.415 7.165 1.00 81.88 96 GLN A CA 1
ATOM 756 C C . GLN A 1 96 ? -1.550 -10.144 8.477 1.00 81.88 96 GLN A C 1
ATOM 758 O O . GLN A 1 96 ? -1.599 -11.369 8.516 1.00 81.88 96 GLN A O 1
ATOM 763 N N . LYS A 1 97 ? -1.264 -9.398 9.549 1.00 80.81 97 LYS A N 1
ATOM 764 C CA . LYS A 1 97 ? -0.951 -9.974 10.856 1.00 80.81 97 LYS A CA 1
ATOM 765 C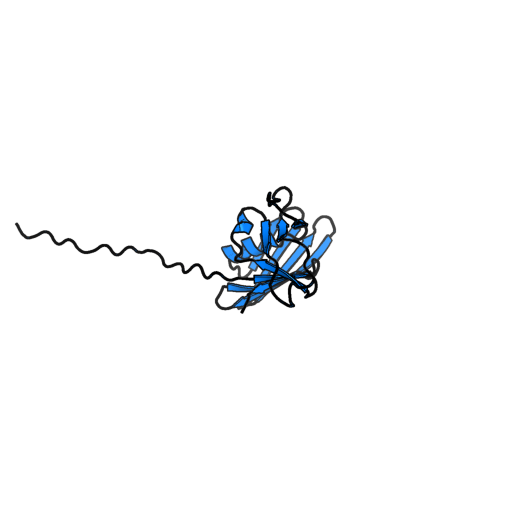 C . LYS A 1 97 ? -2.192 -10.419 11.631 1.00 80.81 97 LYS A C 1
ATOM 767 O O . LYS A 1 97 ? -2.131 -11.428 12.324 1.00 80.81 97 LYS A O 1
ATOM 772 N N . GLU A 1 98 ? -3.274 -9.645 11.576 1.00 81.38 98 GLU A N 1
ATOM 773 C CA . GLU A 1 98 ? -4.382 -9.791 12.532 1.00 81.38 98 GLU A CA 1
ATOM 774 C C . GLU A 1 98 ? -5.703 -10.257 11.912 1.00 81.38 98 GLU A C 1
ATOM 776 O O . GLU A 1 98 ? -6.539 -10.769 12.649 1.00 81.38 98 GLU A O 1
ATOM 781 N N . GLN A 1 99 ? -5.915 -10.070 10.601 1.00 75.00 99 GLN A N 1
ATOM 782 C CA . GLN A 1 99 ? -7.197 -10.310 9.911 1.00 75.00 99 GLN A CA 1
ATOM 783 C C . GLN A 1 99 ? -8.438 -9.927 10.756 1.00 75.00 99 GLN A C 1
ATOM 785 O O . GLN A 1 99 ? -9.310 -10.760 11.022 1.00 75.00 99 GLN A O 1
ATOM 790 N N . PRO A 1 100 ? -8.516 -8.676 11.248 1.00 76.38 100 PRO A N 1
ATOM 791 C CA . PRO A 1 100 ? -9.479 -8.308 12.278 1.00 76.38 100 PRO A CA 1
ATOM 792 C C . PRO A 1 100 ? -10.902 -8.240 11.718 1.00 76.38 100 PRO A C 1
ATOM 794 O O . PRO A 1 100 ? -11.109 -7.715 10.634 1.00 76.38 100 PRO A O 1
ATOM 797 N N . LYS A 1 101 ? -11.914 -8.659 12.490 1.00 86.38 101 LYS A N 1
ATOM 798 C CA . LYS A 1 101 ? -13.324 -8.322 12.184 1.00 86.38 101 LYS A CA 1
ATOM 799 C C . LYS A 1 101 ? -13.588 -6.823 12.340 1.00 86.38 101 LYS A C 1
ATOM 801 O O . LYS A 1 101 ? -14.300 -6.223 11.546 1.00 86.38 101 LYS A O 1
ATOM 806 N N . HIS A 1 102 ? -13.008 -6.231 13.377 1.00 92.06 102 HIS A N 1
ATOM 807 C CA . HIS A 1 102 ? -13.031 -4.802 13.645 1.00 92.06 102 HIS A CA 1
ATOM 808 C C . HIS A 1 102 ? -11.746 -4.431 14.386 1.00 92.06 102 HIS A C 1
ATOM 810 O O . HIS A 1 102 ? -11.326 -5.158 15.289 1.00 92.06 102 HIS A O 1
ATOM 816 N N . THR A 1 103 ? -11.109 -3.322 14.023 1.00 92.69 103 THR A N 1
ATOM 817 C CA . THR A 1 103 ? -10.000 -2.768 14.806 1.00 92.69 103 THR A CA 1
ATOM 818 C C . THR A 1 103 ? -9.954 -1.255 14.683 1.00 92.69 103 THR A C 1
ATOM 820 O O . THR A 1 103 ? -10.189 -0.705 13.607 1.00 92.69 103 THR A O 1
ATOM 823 N N . VAL A 1 104 ? -9.611 -0.598 15.788 1.00 93.69 104 VAL A N 1
ATOM 824 C CA . VAL A 1 104 ? -9.299 0.828 15.829 1.00 93.69 104 VAL A CA 1
ATOM 825 C C . VAL A 1 104 ? -7.884 0.977 16.355 1.00 93.69 104 VAL A C 1
ATOM 827 O O . VAL A 1 104 ? -7.525 0.391 17.377 1.00 93.69 104 VAL A O 1
ATOM 830 N N . PHE A 1 105 ? -7.060 1.753 15.663 1.00 93.56 105 PHE A N 1
ATOM 831 C CA . PHE A 1 105 ? -5.714 2.057 16.126 1.00 93.56 105 PHE A CA 1
ATOM 832 C C . PHE A 1 105 ? -5.266 3.441 15.680 1.00 93.56 105 PHE A C 1
ATOM 834 O O . PHE A 1 105 ? -5.758 4.007 14.705 1.00 93.56 105 PHE A O 1
ATOM 841 N N . LYS A 1 106 ? -4.293 3.987 16.406 1.00 93.50 106 LYS A N 1
ATOM 842 C CA . LYS A 1 106 ? -3.695 5.287 16.111 1.00 93.50 106 LYS A CA 1
ATOM 843 C C . LYS A 1 106 ? -2.299 5.093 15.538 1.00 93.50 106 LYS A C 1
ATOM 845 O O . LYS A 1 106 ? -1.529 4.275 16.041 1.00 93.50 106 LYS A O 1
ATOM 850 N N . LYS A 1 107 ? -1.965 5.849 14.494 1.00 91.12 107 LYS A N 1
ATOM 851 C CA . LYS A 1 107 ? -0.600 5.954 13.964 1.00 91.12 107 LYS A CA 1
ATOM 852 C C . LYS A 1 107 ? -0.359 7.371 13.464 1.00 91.12 107 LYS A C 1
ATOM 854 O O . LYS A 1 107 ? -1.150 7.907 12.691 1.00 91.12 107 LYS A O 1
ATOM 859 N N . ASP A 1 108 ? 0.746 7.967 13.894 1.00 89.94 108 ASP A N 1
ATOM 860 C CA . ASP A 1 108 ? 1.071 9.369 13.632 1.00 89.94 108 ASP A CA 1
ATOM 861 C C . ASP A 1 108 ? -0.108 10.299 13.996 1.00 89.94 108 ASP A C 1
ATOM 863 O O . ASP A 1 108 ? -0.602 10.268 15.118 1.00 89.94 108 ASP A O 1
ATOM 867 N N . ASN A 1 109 ? -0.585 11.113 13.048 1.00 92.88 109 ASN A N 1
ATOM 868 C CA . ASN A 1 109 ? -1.730 12.015 13.233 1.00 92.88 109 ASN A CA 1
ATOM 869 C C . ASN A 1 109 ? -3.038 11.407 12.711 1.00 92.88 109 ASN A C 1
ATOM 871 O O . ASN A 1 109 ? -3.905 12.138 12.231 1.00 92.88 109 ASN A O 1
ATOM 875 N N . TYR A 1 110 ? -3.141 10.079 12.711 1.00 94.94 110 TYR A N 1
ATOM 876 C CA . TYR A 1 110 ? -4.295 9.372 12.186 1.00 94.94 110 TYR A CA 1
ATOM 877 C C . TYR A 1 110 ? -4.901 8.426 13.214 1.00 94.94 110 TYR A C 1
ATOM 879 O O . TYR A 1 110 ? -4.189 7.665 13.870 1.00 94.94 110 TYR A O 1
ATOM 887 N N . GLU A 1 111 ? -6.226 8.446 13.292 1.00 96.31 111 GLU A N 1
ATOM 888 C CA . GLU A 1 111 ? -7.029 7.372 13.866 1.00 96.31 111 GLU A CA 1
ATOM 889 C C . GLU A 1 111 ? -7.598 6.544 12.715 1.00 96.31 111 GLU A C 1
ATOM 891 O O . GLU A 1 111 ? -8.124 7.094 11.747 1.00 96.31 111 GLU A O 1
ATOM 896 N N . ILE A 1 112 ? -7.404 5.232 12.772 1.00 95.75 112 ILE A N 1
ATOM 897 C CA . ILE A 1 112 ? -7.748 4.299 11.706 1.00 95.75 112 ILE A CA 1
ATOM 898 C C . ILE A 1 112 ? -8.740 3.295 12.259 1.00 95.75 112 ILE A C 1
ATOM 900 O O . ILE A 1 112 ? -8.441 2.631 13.250 1.00 95.75 112 ILE A O 1
ATOM 904 N N . THR A 1 113 ? -9.857 3.138 11.562 1.00 95.94 113 THR A N 1
ATOM 905 C CA . THR A 1 113 ? -10.868 2.121 11.836 1.00 95.94 113 THR A CA 1
ATOM 906 C C . THR A 1 113 ? -10.936 1.180 10.648 1.00 95.94 113 THR A C 1
ATOM 908 O O . THR A 1 113 ? -11.040 1.630 9.510 1.00 95.94 113 THR A O 1
ATOM 911 N N . ILE A 1 114 ? -10.860 -0.122 10.899 1.00 95.62 114 ILE A N 1
ATOM 912 C CA . ILE A 1 114 ? -11.020 -1.170 9.890 1.00 95.62 114 ILE A CA 1
ATOM 913 C C . ILE A 1 114 ? -12.215 -2.019 10.301 1.00 95.62 114 ILE A C 1
ATOM 915 O O . ILE A 1 114 ? -12.289 -2.470 11.444 1.00 95.62 114 ILE A O 1
ATOM 919 N N . GLU A 1 115 ? -13.115 -2.265 9.359 1.00 95.00 115 GLU A N 1
ATOM 920 C CA . GLU A 1 115 ? -14.288 -3.113 9.532 1.00 95.00 115 GLU A CA 1
ATOM 921 C C . GLU A 1 115 ? -14.304 -4.177 8.447 1.00 95.00 115 GLU A C 1
ATOM 923 O O . GLU A 1 115 ? -14.298 -3.864 7.259 1.00 95.00 115 GLU A O 1
ATOM 928 N N . CYS A 1 116 ? -14.336 -5.442 8.849 1.00 91.94 116 CYS A N 1
ATOM 929 C CA . CYS A 1 116 ? -14.330 -6.577 7.945 1.00 91.94 116 CYS A CA 1
ATOM 930 C C . CYS A 1 116 ? -15.598 -7.407 8.116 1.00 91.94 116 CYS A C 1
ATOM 932 O O . CYS A 1 116 ? -15.931 -7.880 9.205 1.00 91.94 116 CYS A O 1
ATOM 934 N N . LYS A 1 117 ? -16.284 -7.638 6.998 1.00 91.62 117 LYS A N 1
ATOM 935 C CA . LYS A 1 117 ? -17.437 -8.526 6.899 1.00 91.62 117 LYS A CA 1
ATOM 936 C C . LYS A 1 117 ? -17.187 -9.527 5.780 1.00 91.62 117 LYS A C 1
ATOM 938 O O . LYS A 1 117 ? -17.076 -9.158 4.610 1.00 91.62 117 LYS A O 1
ATOM 943 N N . ASN A 1 118 ? -17.150 -10.809 6.140 1.00 88.00 118 ASN A N 1
ATOM 944 C CA . ASN A 1 118 ? -16.760 -11.895 5.240 1.00 88.00 118 ASN A CA 1
ATOM 945 C C . ASN A 1 118 ? -15.370 -11.610 4.633 1.00 88.00 118 ASN A C 1
ATOM 947 O O . ASN A 1 118 ? -14.440 -11.249 5.345 1.00 88.00 118 ASN A O 1
ATOM 951 N N . SER A 1 119 ? -15.248 -11.726 3.314 1.00 88.88 119 SER A N 1
ATOM 952 C CA . SER A 1 119 ? -14.035 -11.483 2.532 1.00 88.88 119 SER A CA 1
ATOM 953 C C . SER A 1 119 ? -13.776 -10.013 2.182 1.00 88.88 119 SER A C 1
ATOM 955 O O . SER A 1 119 ? -12.960 -9.743 1.305 1.00 88.88 119 SER A O 1
ATOM 957 N N . LYS A 1 120 ? -14.494 -9.057 2.780 1.00 93.31 120 LYS A N 1
ATOM 958 C CA . LYS A 1 120 ? -14.384 -7.631 2.445 1.00 93.31 120 LYS A CA 1
ATOM 959 C C . LYS A 1 120 ? -14.112 -6.813 3.693 1.00 93.31 120 LYS A C 1
ATOM 961 O O . LYS A 1 120 ? -14.822 -6.957 4.684 1.00 93.31 120 LYS A O 1
ATOM 966 N N . CYS A 1 121 ? -13.133 -5.926 3.611 1.00 94.38 121 CYS A N 1
ATOM 967 C CA . CYS A 1 121 ? -12.823 -4.945 4.632 1.00 94.38 121 CYS A CA 1
ATOM 968 C C . CYS A 1 121 ? -12.951 -3.541 4.058 1.00 94.38 121 CYS A C 1
ATOM 970 O O . CYS A 1 121 ? -12.458 -3.265 2.967 1.00 94.38 121 CYS A O 1
ATOM 972 N N . THR A 1 122 ? -13.558 -2.636 4.803 1.00 96.44 122 THR A N 1
ATOM 973 C CA . THR A 1 122 ? -13.447 -1.198 4.574 1.00 96.44 122 THR A CA 1
ATOM 974 C C . THR A 1 122 ? -12.574 -0.605 5.664 1.00 96.44 122 THR A C 1
ATOM 976 O O . THR A 1 122 ? -12.456 -1.152 6.763 1.00 96.44 122 THR A O 1
ATOM 979 N N . TYR A 1 123 ? -11.924 0.510 5.362 1.00 95.69 123 TYR A N 1
ATOM 980 C CA . TYR A 1 123 ? -11.259 1.288 6.389 1.00 95.69 123 TYR A CA 1
ATOM 981 C C . TYR A 1 123 ? -11.563 2.766 6.235 1.00 95.69 123 TYR A C 1
ATOM 983 O O . TYR A 1 123 ? -11.731 3.284 5.129 1.00 95.69 123 TYR A O 1
ATOM 991 N N . SER A 1 124 ? -11.587 3.447 7.370 1.00 96.50 124 SER A N 1
ATOM 992 C CA . SER A 1 124 ? -11.573 4.894 7.459 1.00 96.50 124 SER A CA 1
ATOM 993 C C . SER A 1 124 ? -10.326 5.330 8.213 1.00 96.50 124 SER A C 1
ATOM 995 O O . SER A 1 124 ? -9.804 4.636 9.086 1.00 96.50 124 SER A O 1
ATOM 997 N N . ARG A 1 125 ? -9.791 6.479 7.824 1.00 95.75 125 ARG A N 1
ATOM 998 C CA . ARG A 1 125 ? -8.582 7.049 8.397 1.00 95.75 125 ARG A CA 1
ATOM 999 C C . ARG A 1 125 ? -8.800 8.539 8.600 1.00 95.75 125 ARG A C 1
ATOM 1001 O O . ARG A 1 125 ? -8.734 9.318 7.648 1.00 95.75 125 ARG A O 1
ATOM 1008 N N . LEU A 1 126 ? -9.074 8.925 9.840 1.00 96.12 126 LEU A N 1
ATOM 1009 C CA . LEU A 1 126 ? -9.282 10.305 10.260 1.00 96.12 126 LEU A CA 1
ATOM 1010 C C . LEU A 1 126 ? -7.935 10.969 10.528 1.00 96.12 126 LEU A C 1
ATOM 1012 O O . LEU A 1 126 ? -7.202 10.552 11.421 1.00 96.12 126 LEU A O 1
ATOM 1016 N N . ASN A 1 127 ? -7.608 12.024 9.785 1.00 95.56 127 ASN A N 1
ATOM 1017 C CA . ASN A 1 127 ? -6.494 12.898 10.128 1.00 95.56 127 ASN A CA 1
ATOM 1018 C C . ASN A 1 127 ? -6.903 13.813 11.28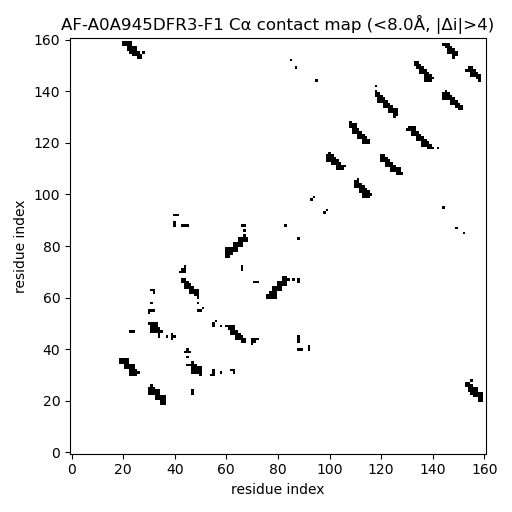0 1.00 95.56 127 ASN A C 1
ATOM 1020 O O . ASN A 1 127 ? -7.635 14.776 11.067 1.00 95.56 127 ASN A O 1
ATOM 1024 N N . THR A 1 128 ? -6.391 13.556 12.477 1.00 93.94 128 THR A N 1
ATOM 1025 C CA . THR A 1 128 ? -6.788 14.274 13.696 1.00 93.94 128 THR A CA 1
ATOM 1026 C C . THR A 1 128 ? -6.366 15.744 13.695 1.00 93.94 128 THR A C 1
ATOM 1028 O O . THR A 1 128 ? -6.979 16.557 14.377 1.00 93.94 128 THR A O 1
ATOM 1031 N N . LYS A 1 129 ? -5.355 16.121 12.898 1.00 93.38 129 LYS A N 1
ATOM 1032 C CA . LYS A 1 129 ? -4.930 17.524 12.742 1.00 93.38 129 LYS A CA 1
ATOM 1033 C C . LYS A 1 129 ? -5.802 18.301 11.764 1.00 93.38 129 LYS A C 1
ATOM 1035 O O . LYS A 1 129 ? -6.052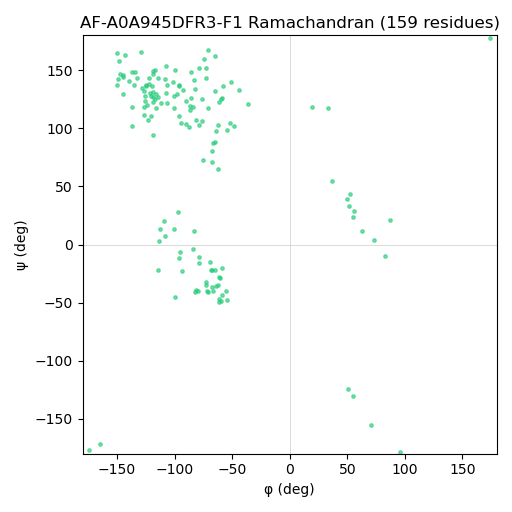 19.479 11.975 1.00 93.38 129 LYS A O 1
ATOM 1040 N N . LYS A 1 130 ? -6.209 17.661 10.666 1.00 94.31 130 LYS A N 1
ATOM 1041 C CA . LYS A 1 130 ? -6.983 18.300 9.588 1.00 94.31 130 LYS A CA 1
ATOM 1042 C C . LYS A 1 130 ? -8.488 18.089 9.712 1.00 94.31 130 LYS A C 1
ATOM 1044 O O . LYS A 1 130 ? -9.226 18.690 8.944 1.00 94.31 130 LYS A O 1
ATOM 1049 N N . GLN A 1 131 ? -8.917 17.192 10.598 1.00 93.94 131 GLN A N 1
ATOM 1050 C CA . GLN A 1 131 ? -10.297 16.720 10.711 1.00 93.94 131 GLN A CA 1
ATOM 1051 C C . GLN A 1 131 ? -10.875 16.231 9.367 1.00 93.94 131 GLN A C 1
ATOM 1053 O O . GLN A 1 131 ? -12.059 16.384 9.090 1.00 93.94 131 GLN A O 1
ATOM 1058 N N . LYS A 1 132 ? -10.022 15.647 8.508 1.00 94.56 132 LYS A N 1
ATOM 1059 C CA . LYS A 1 132 ? -10.420 15.054 7.220 1.00 94.56 132 LYS A CA 1
ATOM 1060 C C . LYS A 1 132 ? -10.347 13.534 7.312 1.00 94.56 132 LYS A C 1
ATOM 1062 O O . LYS A 1 132 ? -9.316 12.994 7.720 1.00 94.56 132 LYS A O 1
ATOM 1067 N N . THR A 1 133 ? -11.415 12.871 6.885 1.00 95.00 133 THR A N 1
ATOM 1068 C CA . THR A 1 133 ? -11.496 11.411 6.796 1.00 95.00 133 THR A CA 1
ATOM 1069 C C . THR A 1 133 ? -11.163 10.949 5.386 1.00 95.00 133 THR A C 1
ATOM 1071 O O . THR A 1 133 ? -11.613 11.534 4.403 1.00 95.00 133 THR A O 1
ATOM 1074 N N . TYR A 1 134 ? -10.369 9.891 5.305 1.00 95.44 134 TYR A N 1
ATOM 1075 C CA . TYR A 1 134 ? -10.023 9.196 4.072 1.00 95.44 134 TYR A CA 1
ATOM 1076 C C . TYR A 1 134 ? -10.508 7.755 4.155 1.00 95.44 134 TYR A C 1
ATOM 1078 O O . TYR A 1 134 ? -10.518 7.184 5.246 1.00 95.44 134 TYR A O 1
ATOM 1086 N N . THR A 1 135 ? -10.867 7.162 3.024 1.00 97.06 135 THR A N 1
ATOM 1087 C CA . THR A 1 135 ? -11.422 5.809 2.974 1.00 97.06 135 THR A CA 1
ATOM 1088 C C . THR A 1 135 ? -10.702 4.934 1.962 1.00 97.06 135 THR A C 1
ATOM 1090 O O . THR A 1 135 ? -9.913 5.396 1.132 1.00 97.06 135 THR A O 1
ATOM 1093 N N . GLY A 1 136 ? -10.960 3.642 2.083 1.00 97.38 136 GLY A N 1
ATOM 1094 C CA . GLY A 1 136 ? -10.572 2.646 1.109 1.00 97.38 136 GLY A CA 1
ATOM 1095 C C . GLY A 1 136 ? -11.143 1.290 1.484 1.00 97.38 136 GLY A C 1
ATOM 1096 O O . GLY A 1 136 ? -11.889 1.142 2.460 1.00 97.38 136 GLY A O 1
ATOM 1097 N N . TYR A 1 137 ? -10.788 0.288 0.694 1.00 96.50 137 TYR A N 1
ATOM 1098 C CA . TYR A 1 137 ? -11.285 -1.066 0.876 1.00 96.50 137 TYR A CA 1
ATOM 1099 C C . TYR A 1 137 ? -10.222 -2.106 0.561 1.00 96.50 137 TYR A C 1
ATOM 1101 O O . TYR A 1 137 ? -9.220 -1.834 -0.105 1.00 96.50 137 TYR A O 1
ATOM 1109 N N . MET A 1 138 ? -10.478 -3.319 1.039 1.00 95.19 138 MET A N 1
ATOM 1110 C CA . MET A 1 138 ? -9.700 -4.511 0.758 1.00 95.19 138 MET A CA 1
ATOM 1111 C C . MET A 1 138 ? -10.618 -5.711 0.557 1.00 95.19 138 MET A C 1
ATOM 1113 O O . MET A 1 138 ? -11.587 -5.872 1.296 1.00 95.19 138 MET A O 1
ATOM 1117 N N . ASN A 1 139 ? -10.300 -6.574 -0.402 1.00 94.38 139 ASN A N 1
ATOM 1118 C CA . ASN A 1 139 ? -10.955 -7.867 -0.571 1.00 94.38 139 ASN A CA 1
ATOM 1119 C C . ASN A 1 139 ? -9.944 -8.991 -0.371 1.00 94.38 139 ASN A C 1
ATOM 1121 O O . ASN A 1 139 ? -8.766 -8.839 -0.695 1.00 94.38 139 ASN A O 1
ATOM 1125 N N . PHE A 1 140 ? -10.432 -10.127 0.116 1.00 91.19 140 PHE A N 1
ATOM 1126 C CA . PHE A 1 140 ? -9.636 -11.315 0.386 1.00 91.19 140 PHE A CA 1
ATOM 1127 C C . PHE A 1 140 ? -10.204 -12.520 -0.350 1.00 91.19 140 PHE A C 1
ATOM 1129 O O . PHE A 1 140 ? -11.409 -12.768 -0.321 1.00 91.19 140 PHE A O 1
ATOM 1136 N N . LYS A 1 141 ? -9.334 -13.328 -0.944 1.00 90.06 141 LYS A N 1
ATOM 1137 C CA . LYS A 1 141 ? -9.681 -14.629 -1.513 1.00 90.06 141 LYS A CA 1
ATOM 1138 C C . LYS A 1 141 ? -8.877 -15.686 -0.775 1.00 90.06 141 LYS A C 1
ATOM 1140 O O . LYS A 1 141 ? -7.659 -15.600 -0.719 1.00 90.06 141 LYS A O 1
ATOM 1145 N N . ASN A 1 142 ? -9.548 -16.664 -0.168 1.00 86.31 142 ASN A N 1
ATOM 1146 C CA . ASN A 1 142 ? -8.892 -17.714 0.627 1.00 86.31 142 ASN A CA 1
ATOM 1147 C C . ASN A 1 142 ? -7.938 -17.154 1.704 1.00 86.31 142 ASN A C 1
ATOM 1149 O O . ASN A 1 142 ? -6.825 -17.643 1.867 1.00 86.31 142 ASN A O 1
ATOM 1153 N N . ASN A 1 143 ? -8.362 -16.102 2.414 1.00 84.31 143 ASN A N 1
ATOM 1154 C CA . ASN A 1 143 ? -7.573 -15.390 3.435 1.00 84.31 143 ASN A CA 1
ATOM 1155 C C . ASN A 1 143 ? -6.289 -14.710 2.919 1.00 84.31 143 ASN A C 1
ATOM 1157 O O . ASN A 1 143 ? -5.480 -14.241 3.718 1.00 84.31 143 ASN A O 1
ATOM 1161 N N . ILE A 1 144 ? -6.112 -14.616 1.602 1.00 87.44 144 ILE A N 1
ATOM 1162 C CA . ILE A 1 144 ? -5.041 -13.871 0.939 1.00 87.44 144 ILE A CA 1
ATOM 1163 C C . ILE A 1 144 ? -5.631 -12.553 0.442 1.00 87.44 144 ILE A C 1
ATOM 1165 O O . ILE A 1 144 ? -6.768 -12.526 -0.029 1.00 87.44 144 ILE A O 1
ATOM 1169 N N . LEU A 1 145 ? -4.884 -11.453 0.572 1.00 90.81 145 LEU A N 1
ATOM 1170 C CA . LEU A 1 145 ? -5.295 -10.174 -0.003 1.00 90.81 145 LEU A CA 1
ATOM 1171 C C . LEU A 1 145 ? -5.446 -10.345 -1.522 1.00 90.81 145 LEU A C 1
ATOM 1173 O O . LEU A 1 145 ? -4.515 -10.777 -2.182 1.00 90.81 145 LEU A O 1
ATOM 1177 N N . ASP A 1 146 ? -6.607 -10.010 -2.067 1.00 93.25 146 ASP A N 1
ATOM 1178 C CA . ASP A 1 146 ? -6.876 -10.032 -3.511 1.00 93.25 146 ASP A CA 1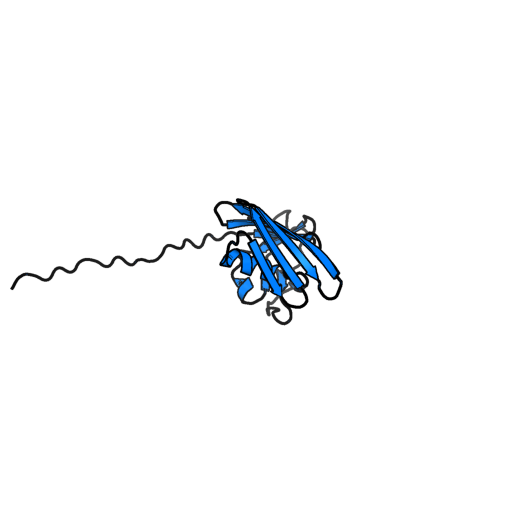
ATOM 1179 C C . ASP A 1 146 ? -6.765 -8.615 -4.084 1.00 93.25 146 ASP A C 1
ATOM 1181 O O . ASP A 1 146 ? -6.082 -8.366 -5.076 1.00 93.25 146 ASP A O 1
ATOM 1185 N N . VAL A 1 147 ? -7.360 -7.639 -3.397 1.00 95.44 147 VAL A N 1
ATOM 1186 C CA . VAL A 1 147 ? -7.212 -6.224 -3.742 1.00 95.44 147 VAL A CA 1
ATOM 1187 C C . VAL A 1 147 ? -7.202 -5.359 -2.495 1.00 95.44 147 VAL A C 1
ATOM 1189 O O . VAL A 1 147 ? -7.935 -5.621 -1.551 1.00 95.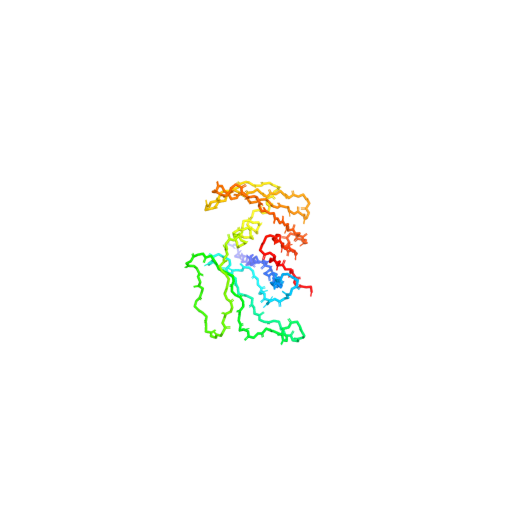44 147 VAL A O 1
ATOM 1192 N N . MET A 1 148 ? -6.410 -4.296 -2.516 1.00 96.31 148 MET A N 1
ATOM 1193 C CA . MET A 1 148 ? -6.542 -3.134 -1.644 1.00 96.31 148 MET A CA 1
ATOM 1194 C C . MET A 1 148 ? -6.563 -1.890 -2.520 1.00 96.31 148 MET A C 1
ATOM 1196 O O . MET A 1 148 ? -5.711 -1.768 -3.393 1.00 96.31 148 MET A O 1
ATOM 1200 N N . CYS A 1 149 ? -7.471 -0.955 -2.267 1.00 97.62 149 CYS A N 1
ATOM 1201 C CA . CYS A 1 149 ? -7.495 0.347 -2.925 1.00 97.62 149 CYS A CA 1
ATOM 1202 C C . CYS A 1 149 ? -7.733 1.453 -1.902 1.00 97.62 149 CYS A C 1
ATOM 1204 O O . CYS A 1 149 ? -8.591 1.328 -1.028 1.00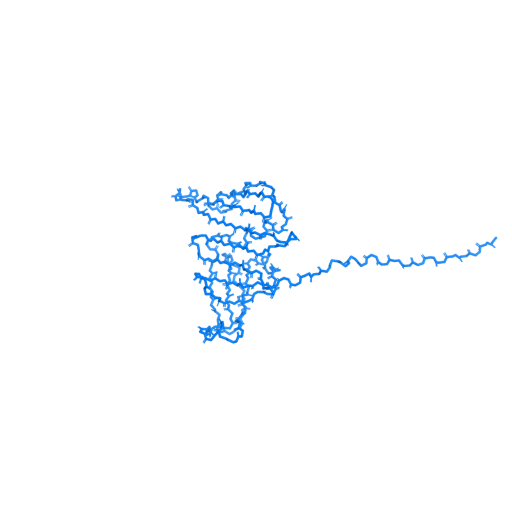 97.62 149 CYS A O 1
ATOM 1206 N N . ASP A 1 150 ? -6.979 2.538 -2.045 1.00 97.06 150 ASP A N 1
ATOM 1207 C CA . ASP A 1 150 ? -7.100 3.740 -1.228 1.00 97.06 150 ASP A CA 1
ATOM 1208 C C . ASP A 1 150 ? -7.622 4.898 -2.080 1.00 97.06 150 ASP A C 1
ATOM 1210 O O . ASP A 1 150 ? -7.003 5.268 -3.085 1.00 97.06 150 ASP A O 1
ATOM 1214 N N . ASP A 1 151 ? -8.751 5.475 -1.672 1.00 94.88 151 ASP A N 1
ATOM 1215 C CA . ASP A 1 151 ? -9.491 6.427 -2.504 1.00 94.88 151 ASP A CA 1
ATOM 1216 C C . ASP A 1 151 ? -8.721 7.738 -2.700 1.00 94.88 151 ASP A C 1
ATOM 1218 O O . ASP A 1 151 ? -8.739 8.315 -3.785 1.00 94.88 151 ASP A O 1
ATOM 1222 N N . GLU A 1 152 ? -8.002 8.199 -1.671 1.00 94.00 152 GLU A N 1
ATOM 1223 C CA . GLU A 1 152 ? -7.304 9.491 -1.695 1.00 94.00 152 GLU A CA 1
ATOM 1224 C C . GLU A 1 152 ? -5.941 9.406 -2.397 1.00 94.00 152 GLU A C 1
ATOM 1226 O O . GLU A 1 152 ? -5.560 10.311 -3.140 1.00 94.00 152 GLU A O 1
ATOM 1231 N N . SER A 1 153 ? -5.168 8.339 -2.175 1.00 92.88 153 SER A N 1
ATOM 1232 C CA . SER A 1 153 ? -3.884 8.163 -2.866 1.00 92.88 153 SER A CA 1
ATOM 1233 C C . SER A 1 153 ? -4.039 7.641 -4.295 1.00 92.88 153 SER A C 1
ATOM 1235 O O . SER A 1 153 ? -3.080 7.728 -5.070 1.00 92.88 153 SER A O 1
ATOM 1237 N N . HIS A 1 154 ? -5.219 7.109 -4.633 1.00 95.44 154 HIS A N 1
ATOM 1238 C CA . HIS A 1 154 ? -5.526 6.395 -5.873 1.00 95.44 154 HIS A CA 1
ATOM 1239 C C . HIS A 1 154 ? -4.591 5.216 -6.156 1.00 95.44 154 HIS A C 1
ATOM 1241 O O . HIS A 1 154 ? -4.404 4.840 -7.318 1.00 95.44 154 HIS A O 1
ATOM 1247 N N . ILE A 1 155 ? -3.968 4.668 -5.110 1.00 96.69 155 ILE A N 1
ATOM 1248 C CA . ILE A 1 155 ? -3.122 3.486 -5.209 1.00 96.69 155 ILE A CA 1
ATOM 1249 C C . ILE A 1 155 ? -3.971 2.254 -4.942 1.00 96.69 155 ILE A C 1
ATOM 1251 O O . ILE A 1 155 ? -4.705 2.200 -3.954 1.00 96.69 155 ILE A O 1
ATOM 1255 N N . CYS A 1 156 ? -3.814 1.254 -5.803 1.00 97.38 156 CYS A N 1
ATOM 1256 C CA . CYS A 1 156 ? -4.325 -0.082 -5.564 1.00 97.38 156 CYS A CA 1
ATOM 1257 C C . CYS A 1 156 ? -3.199 -1.116 -5.601 1.00 97.38 156 CYS A C 1
ATOM 1259 O O . CYS A 1 156 ? -2.298 -1.026 -6.432 1.00 97.38 156 CYS A O 1
ATOM 1261 N N . PHE A 1 157 ? -3.297 -2.126 -4.746 1.00 96.62 157 PHE A N 1
ATOM 1262 C CA . PHE A 1 157 ? -2.540 -3.369 -4.834 1.00 96.62 157 PHE A CA 1
ATOM 1263 C C . PHE A 1 157 ? -3.508 -4.455 -5.287 1.00 96.62 157 PHE A C 1
ATOM 1265 O O . PHE A 1 157 ? -4.526 -4.648 -4.628 1.00 96.62 157 PHE A O 1
ATOM 1272 N N . LYS A 1 158 ? -3.241 -5.124 -6.408 1.00 95.88 158 LYS A N 1
ATOM 1273 C CA . LYS A 1 158 ? -4.110 -6.183 -6.951 1.00 95.88 158 LYS A CA 1
ATOM 1274 C C . LYS A 1 158 ? -3.315 -7.448 -7.179 1.00 95.88 158 LYS A C 1
ATOM 1276 O O . LYS A 1 158 ? -2.287 -7.374 -7.843 1.00 95.88 158 LYS A O 1
ATOM 1281 N N . GLN A 1 159 ? -3.779 -8.572 -6.653 1.00 94.44 159 GLN A N 1
ATOM 1282 C CA . GLN A 1 159 ? -3.135 -9.862 -6.843 1.00 94.44 159 GLN A CA 1
ATOM 1283 C C . GLN A 1 159 ? -3.050 -10.181 -8.342 1.00 94.44 159 GLN A C 1
ATOM 1285 O O . GLN A 1 159 ? -3.987 -9.924 -9.103 1.00 94.44 159 GLN A O 1
ATOM 1290 N N . VAL A 1 160 ? -1.898 -10.685 -8.774 1.00 91.06 160 VAL A N 1
ATOM 1291 C CA . VAL A 1 160 ? -1.711 -11.193 -10.134 1.00 91.06 160 VAL A CA 1
ATOM 1292 C C . VAL A 1 160 ? -2.390 -12.557 -10.209 1.00 91.06 160 VAL A C 1
ATOM 1294 O O . VAL A 1 160 ? -2.137 -13.413 -9.362 1.00 91.06 160 VAL A O 1
ATOM 1297 N N . GLN A 1 161 ? -3.296 -12.710 -11.174 1.00 78.75 161 GLN A N 1
ATOM 1298 C CA . GLN A 1 161 ? -4.028 -13.953 -11.428 1.00 78.75 161 GLN A CA 1
ATOM 1299 C C . GLN A 1 161 ? -3.218 -14.909 -12.296 1.00 78.75 161 GLN A C 1
ATOM 1301 O O . GLN A 1 161 ? -2.484 -14.410 -13.181 1.00 78.75 161 GLN A O 1
#